Protein AF-A0A9E5RPA4-F1 (afdb_monomer)

Secondary structure (DSSP, 8-state):
---EEE--HHHHHHHHS--TTHHHHHHHHHH--TT-EEE--HHHHHHHHHHHHHHHHHH---HHHHHHHHHHHHHHHHHHHHHHHHTS--TTSSS------

Radius of gyration: 18.62 Å; Cα contacts (8 Å, |Δi|>4): 60; chains: 1; bounding box: 33×30×66 Å

Mean predicted aligned error: 11.49 Å

Sequence (101 aa):
MTEQYVVDTSVVMQRLIVEVNTSQVRRLFAEMTQGTVLVVPEFCLLECANVLWKQVRFQGMPQSTAEHLLIDFVIAAANYASQSIHASCPSNWASKSTTHL

pLDDT: mean 72.89, std 19.29, range [29.72, 96.81]

Solvent-accessible surface area (backbone atoms only — not comparable to full-atom values): 6229 Å² total; per-residue (Å²): 132,76,49,77,42,79,56,54,46,73,61,54,46,29,73,76,41,94,49,96,56,22,67,60,46,52,47,54,66,69,68,58,53,97,59,59,41,77,46,68,54,81,65,36,58,59,50,46,50,51,51,44,48,48,35,37,76,75,67,71,43,56,63,70,58,46,53,50,53,51,50,55,48,54,53,52,54,51,55,53,52,57,57,56,56,72,76,67,65,72,92,74,78,86,74,82,84,77,87,91,132

Foldseek 3Di:
DQAEDEDALVLVVLCLDVDDCVVVSVVVVVPDDDRYAYDYDPCSLVVLLVVLVCCVPPVVDDPVSSVVSSVVSVVVVVVSVVVVVVVPDDPPPPPPPDDDD

Nearest PDB structures (foldseek):
  3zvk-assembly1_D  TM=6.274E-01  e=4.048E+00  Rickettsia felis

Structure (mmCIF, N/CA/C/O backbone):
data_AF-A0A9E5RPA4-F1
#
_entry.id   AF-A0A9E5RPA4-F1
#
loop_
_atom_site.group_PDB
_atom_site.id
_atom_site.type_symbol
_atom_site.label_atom_id
_atom_site.label_alt_id
_atom_site.label_comp_id
_atom_site.label_asym_id
_atom_site.label_entity_id
_atom_site.label_seq_id
_atom_site.pdbx_PDB_ins_code
_atom_site.Cartn_x
_atom_site.Cartn_y
_atom_site.Cartn_z
_atom_site.occupancy
_atom_site.B_iso_or_equiv
_atom_site.auth_seq_id
_atom_site.auth_comp_id
_atom_site.auth_asym_id
_atom_site.auth_atom_id
_atom_site.pdbx_PDB_model_num
ATOM 1 N N . MET A 1 1 ? -19.626 5.803 17.098 1.00 53.66 1 MET A N 1
ATOM 2 C CA . MET A 1 1 ? -18.946 4.525 17.399 1.00 53.66 1 MET A CA 1
ATOM 3 C C . MET A 1 1 ? -17.701 4.478 16.536 1.00 53.66 1 MET A C 1
ATOM 5 O O . MET A 1 1 ? -17.785 4.911 15.397 1.00 53.66 1 MET A O 1
ATOM 9 N N . THR A 1 2 ? -16.563 4.051 17.077 1.00 67.56 2 THR A N 1
ATOM 10 C CA . THR A 1 2 ? -15.314 3.925 16.310 1.00 67.56 2 THR A CA 1
ATOM 11 C C . THR A 1 2 ? -15.343 2.593 15.570 1.00 67.56 2 THR A C 1
ATOM 13 O O . THR A 1 2 ? -15.399 1.548 16.216 1.00 67.56 2 THR A O 1
ATOM 16 N N . GLU A 1 3 ? -15.341 2.621 14.241 1.00 77.06 3 GLU A N 1
ATOM 17 C CA . GLU A 1 3 ? -15.301 1.408 13.423 1.00 77.06 3 GLU A CA 1
ATOM 18 C C . GLU A 1 3 ? -13.844 1.000 13.190 1.00 77.06 3 GLU A C 1
ATOM 20 O O . GLU A 1 3 ? -13.035 1.802 12.721 1.00 77.06 3 GLU A O 1
ATOM 25 N N . GLN A 1 4 ? -13.500 -0.235 13.559 1.00 83.50 4 GLN A N 1
ATOM 26 C CA . GLN A 1 4 ? -12.156 -0.787 13.406 1.00 83.50 4 GLN A CA 1
ATOM 27 C C . GLN A 1 4 ? -12.167 -1.896 12.361 1.00 83.50 4 GLN A C 1
ATOM 29 O O . GLN A 1 4 ? -12.899 -2.875 12.499 1.00 83.50 4 GLN A O 1
ATOM 34 N N . TYR A 1 5 ? -11.316 -1.755 11.350 1.00 83.06 5 TYR A N 1
ATOM 35 C CA . TYR A 1 5 ? -11.167 -2.729 10.277 1.00 83.06 5 TYR A CA 1
ATOM 36 C C . TYR A 1 5 ? -9.729 -3.230 10.239 1.00 83.06 5 TYR A C 1
ATOM 38 O O . TYR A 1 5 ? -8.789 -2.438 10.171 1.00 83.06 5 TYR A O 1
ATOM 46 N N . VAL A 1 6 ? -9.551 -4.550 10.263 1.00 82.56 6 VAL A N 1
ATOM 47 C CA . VAL A 1 6 ? -8.249 -5.162 9.980 1.00 82.56 6 VAL A CA 1
ATOM 48 C C . VAL A 1 6 ? -8.085 -5.226 8.469 1.00 82.56 6 VAL A C 1
ATOM 50 O O . VAL A 1 6 ? -8.965 -5.733 7.773 1.00 82.56 6 VAL A O 1
ATOM 53 N N . VAL A 1 7 ? -6.976 -4.696 7.962 1.00 81.38 7 VAL A N 1
ATOM 54 C CA . VAL A 1 7 ? -6.713 -4.635 6.522 1.00 81.38 7 VAL A CA 1
ATOM 55 C C . VAL A 1 7 ? -5.649 -5.657 6.156 1.00 81.38 7 VAL A C 1
ATOM 57 O O . VAL A 1 7 ? -4.562 -5.669 6.730 1.00 81.38 7 VAL A O 1
ATOM 60 N N . ASP A 1 8 ? -5.978 -6.503 5.184 1.00 83.88 8 ASP A N 1
ATOM 61 C CA . ASP A 1 8 ? -5.049 -7.470 4.608 1.00 83.88 8 ASP A CA 1
ATOM 62 C C . ASP A 1 8 ? -4.098 -6.819 3.588 1.00 83.88 8 ASP A C 1
ATOM 64 O O . ASP A 1 8 ? -4.427 -5.815 2.942 1.00 83.88 8 ASP A O 1
ATOM 68 N N . THR A 1 9 ? -2.933 -7.437 3.386 1.00 82.81 9 THR A N 1
ATOM 69 C CA . THR A 1 9 ? -1.921 -7.010 2.413 1.00 82.81 9 THR A CA 1
ATOM 70 C C . THR A 1 9 ? -2.494 -6.833 1.011 1.00 82.81 9 THR A C 1
ATOM 72 O O . THR A 1 9 ? -2.138 -5.879 0.323 1.00 82.81 9 THR A O 1
ATOM 75 N N . SER A 1 10 ? -3.414 -7.697 0.578 1.00 83.62 10 SER A N 1
ATOM 76 C CA . SER A 1 10 ? -4.008 -7.609 -0.762 1.00 83.62 10 SER A CA 1
ATOM 77 C C . SER A 1 10 ? -4.775 -6.302 -1.008 1.00 83.62 10 SER A C 1
ATOM 79 O O . SER A 1 10 ? -4.768 -5.780 -2.122 1.00 83.62 10 SER A O 1
ATOM 81 N N . VAL A 1 11 ? -5.402 -5.725 0.020 1.00 83.00 11 VAL A N 1
ATOM 82 C CA . VAL A 1 11 ? -6.107 -4.435 -0.076 1.00 83.00 11 VAL A CA 1
ATOM 83 C C . VAL A 1 11 ? -5.106 -3.281 -0.090 1.00 83.00 11 VAL A C 1
ATOM 85 O O . VAL A 1 11 ? -5.267 -2.323 -0.847 1.00 83.00 11 VAL A O 1
ATOM 88 N N . VAL A 1 12 ? -4.040 -3.387 0.704 1.00 79.94 12 VAL A N 1
ATOM 89 C CA . VAL A 1 12 ? -2.949 -2.404 0.735 1.00 79.94 12 VAL A CA 1
ATOM 90 C C . VAL A 1 12 ? -2.227 -2.334 -0.611 1.00 79.94 12 VAL A C 1
ATOM 92 O O . VAL A 1 12 ? -2.021 -1.245 -1.147 1.00 79.94 12 VAL A O 1
ATOM 95 N N . MET A 1 13 ? -1.881 -3.480 -1.195 1.00 79.88 13 MET A N 1
ATOM 96 C CA . MET A 1 13 ? -1.122 -3.541 -2.445 1.00 79.88 13 MET A CA 1
ATOM 97 C C . MET A 1 13 ? -1.880 -2.925 -3.616 1.00 79.88 13 MET A C 1
ATOM 99 O O . MET A 1 13 ? -1.284 -2.201 -4.404 1.00 79.88 13 MET A O 1
ATOM 103 N N . GLN A 1 14 ? -3.200 -3.094 -3.675 1.00 79.69 14 GLN A N 1
ATOM 104 C CA . GLN A 1 14 ? -4.033 -2.487 -4.718 1.00 79.69 14 GLN A CA 1
ATOM 105 C C . GLN A 1 14 ? -4.172 -0.961 -4.600 1.00 79.69 14 GLN A C 1
ATOM 107 O O . GLN A 1 14 ? -4.657 -0.307 -5.530 1.00 79.69 14 GLN A O 1
ATOM 112 N N . ARG A 1 15 ? -3.754 -0.377 -3.468 1.00 74.19 15 ARG A N 1
ATOM 113 C CA . ARG A 1 15 ? -3.580 1.074 -3.315 1.00 74.19 15 ARG A CA 1
ATOM 114 C C . ARG A 1 15 ? -2.217 1.544 -3.831 1.00 74.19 15 ARG A C 1
ATOM 116 O O . ARG A 1 15 ? -2.137 2.661 -4.336 1.00 74.19 15 ARG A O 1
ATOM 123 N N . LEU A 1 16 ? -1.179 0.718 -3.695 1.00 71.31 16 LEU A N 1
ATOM 124 C CA . LEU A 1 16 ? 0.207 1.034 -4.067 1.00 71.31 16 LEU A CA 1
ATOM 125 C C . LEU A 1 16 ? 0.502 0.748 -5.546 1.00 71.31 16 LEU A C 1
ATOM 127 O O . LEU A 1 16 ? 1.221 1.500 -6.196 1.00 71.31 16 LEU A O 1
ATOM 131 N N . ILE A 1 17 ? -0.078 -0.320 -6.086 1.00 75.56 17 ILE A N 1
ATOM 132 C CA . ILE A 1 17 ? 0.074 -0.768 -7.469 1.00 75.56 17 ILE A CA 1
ATOM 133 C C . ILE A 1 17 ? -1.304 -0.735 -8.129 1.00 75.56 17 ILE A C 1
ATOM 135 O O . ILE A 1 17 ? -2.314 -1.076 -7.514 1.00 75.56 17 ILE A O 1
ATOM 139 N N . VAL A 1 18 ? -1.352 -0.298 -9.389 1.00 73.25 18 VAL A N 1
ATOM 140 C CA . VAL A 1 18 ? -2.580 -0.369 -10.184 1.00 73.25 18 VAL A CA 1
ATOM 141 C C . VAL A 1 18 ? -2.837 -1.825 -10.556 1.00 73.25 18 VAL A C 1
ATOM 143 O O . VAL A 1 18 ? -2.116 -2.409 -11.359 1.00 73.25 18 VAL A O 1
ATOM 146 N N . GLU A 1 19 ? -3.889 -2.387 -9.984 1.00 70.19 19 GLU A N 1
ATOM 147 C CA . GLU A 1 19 ? -4.372 -3.740 -10.217 1.00 70.19 19 GLU A CA 1
ATOM 148 C C . GLU A 1 19 ? -5.892 -3.726 -10.457 1.00 70.19 19 GLU A C 1
ATOM 150 O O . GLU A 1 19 ? -6.547 -2.679 -10.470 1.00 70.19 19 GLU A O 1
ATOM 155 N N . VAL A 1 20 ? -6.469 -4.910 -10.666 1.00 77.44 20 VAL A N 1
ATOM 156 C CA . VAL A 1 20 ? -7.856 -5.091 -11.118 1.00 77.44 20 VAL A CA 1
ATOM 157 C C . VAL A 1 20 ? -8.883 -4.417 -10.202 1.00 77.44 20 VAL A C 1
ATOM 159 O O . VAL A 1 20 ? -9.850 -3.861 -10.724 1.00 77.44 20 VAL A O 1
ATOM 162 N N . ASN A 1 21 ? -8.681 -4.407 -8.874 1.00 78.12 21 ASN A N 1
ATOM 163 C CA . ASN A 1 21 ? -9.631 -3.786 -7.939 1.00 78.12 21 ASN A CA 1
ATOM 164 C C . ASN A 1 21 ? -9.163 -2.447 -7.346 1.00 78.12 21 ASN A C 1
ATOM 166 O O . ASN A 1 21 ? -9.706 -1.982 -6.339 1.00 78.12 21 ASN A O 1
ATOM 170 N N . THR A 1 22 ? -8.186 -1.775 -7.966 1.00 78.88 22 THR A N 1
ATOM 171 C CA . THR A 1 22 ? -7.701 -0.470 -7.487 1.00 78.88 22 THR A CA 1
ATOM 172 C C . THR A 1 22 ? -8.821 0.572 -7.397 1.00 78.88 22 THR A C 1
ATOM 174 O O . THR A 1 22 ? -8.788 1.421 -6.508 1.00 78.88 22 THR A O 1
ATOM 177 N N . SER A 1 23 ? -9.841 0.528 -8.263 1.00 78.25 23 SER A N 1
ATOM 178 C CA . SER A 1 23 ? -10.954 1.491 -8.211 1.00 78.25 23 SER A CA 1
ATOM 179 C C . SER A 1 23 ? -11.860 1.272 -6.993 1.00 78.25 23 SER A C 1
ATOM 181 O O . SER A 1 23 ? -12.235 2.237 -6.326 1.00 78.25 23 SER A O 1
ATOM 183 N N . GLN A 1 24 ? -12.141 0.018 -6.646 1.00 81.75 24 GLN A N 1
ATOM 184 C CA . GLN A 1 24 ? -12.926 -0.378 -5.479 1.00 81.75 24 GLN A CA 1
ATOM 185 C C . GLN A 1 24 ? -12.166 -0.064 -4.192 1.00 81.75 24 GLN A C 1
ATOM 187 O O . GLN A 1 24 ? -12.744 0.483 -3.259 1.00 81.75 24 GLN A O 1
ATOM 192 N N . VAL A 1 25 ? -10.860 -0.334 -4.165 1.00 81.00 25 VAL A N 1
ATOM 193 C CA . VAL A 1 25 ? -10.004 -0.013 -3.020 1.00 81.00 25 VAL A CA 1
ATOM 194 C C . VAL A 1 25 ? -9.908 1.499 -2.822 1.00 81.00 25 VAL A C 1
ATOM 196 O O . VAL A 1 25 ? -10.103 1.986 -1.713 1.00 81.00 25 VAL A O 1
ATOM 199 N N . ARG A 1 26 ? -9.704 2.284 -3.886 1.00 81.19 26 ARG A N 1
ATOM 200 C CA . ARG A 1 26 ? -9.723 3.756 -3.792 1.00 81.19 26 ARG A CA 1
ATOM 201 C C . ARG A 1 26 ? -11.054 4.282 -3.269 1.00 81.19 26 ARG A C 1
ATOM 203 O O . ARG A 1 26 ? -11.051 5.186 -2.440 1.00 81.19 26 ARG A O 1
ATOM 210 N N .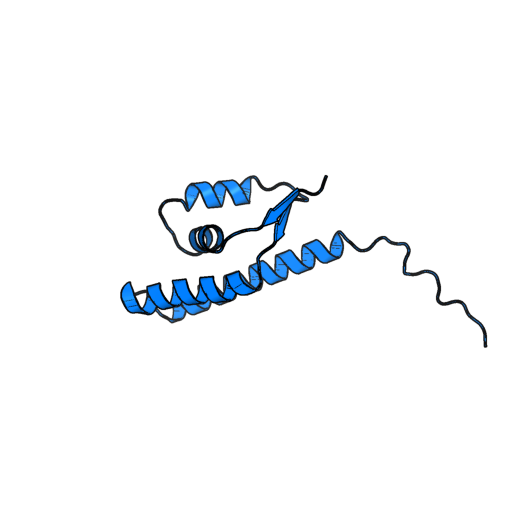 ARG A 1 27 ? -12.169 3.709 -3.725 1.00 82.81 27 ARG A N 1
ATOM 211 C CA . ARG A 1 27 ? -13.506 4.059 -3.243 1.00 82.81 27 ARG A CA 1
ATOM 212 C C . ARG A 1 27 ? -13.678 3.727 -1.760 1.00 82.81 27 ARG A C 1
ATOM 214 O O . ARG A 1 27 ? -14.115 4.596 -1.020 1.00 82.81 27 ARG A O 1
ATOM 221 N N . LEU A 1 28 ? -13.242 2.543 -1.323 1.00 80.62 28 LEU A N 1
ATOM 222 C CA . LEU A 1 28 ? -13.238 2.143 0.088 1.00 80.62 28 LEU A CA 1
ATOM 223 C C . LEU A 1 28 ? -12.499 3.174 0.951 1.00 80.62 28 LEU A C 1
ATOM 225 O O . LEU A 1 28 ? -13.051 3.655 1.931 1.00 80.62 28 LEU A O 1
ATOM 229 N N . PHE A 1 29 ? -11.285 3.567 0.556 1.00 78.12 29 PHE A N 1
ATOM 230 C CA . PHE A 1 29 ? -10.504 4.566 1.292 1.00 78.12 29 PHE A CA 1
ATOM 231 C C . PHE A 1 29 ? -11.101 5.983 1.236 1.00 78.12 29 PHE A C 1
ATOM 233 O O . PHE A 1 29 ? -10.889 6.756 2.166 1.00 78.12 29 PHE A O 1
ATOM 240 N N . ALA A 1 30 ? -11.825 6.339 0.170 1.00 80.00 30 ALA A N 1
ATOM 241 C CA . ALA A 1 30 ? -12.482 7.641 0.033 1.00 80.00 30 ALA A CA 1
ATOM 242 C C . ALA A 1 30 ? -13.784 7.747 0.845 1.00 80.00 30 ALA A C 1
ATOM 244 O O . ALA A 1 30 ? -14.148 8.838 1.276 1.00 80.00 30 ALA A O 1
ATOM 245 N N . GLU A 1 31 ? -14.480 6.628 1.049 1.00 81.50 31 GLU A N 1
ATOM 246 C CA . GLU A 1 31 ? -15.731 6.551 1.814 1.00 81.50 31 GLU A CA 1
ATOM 247 C C . GLU A 1 31 ? -15.494 6.369 3.326 1.00 81.50 31 GLU 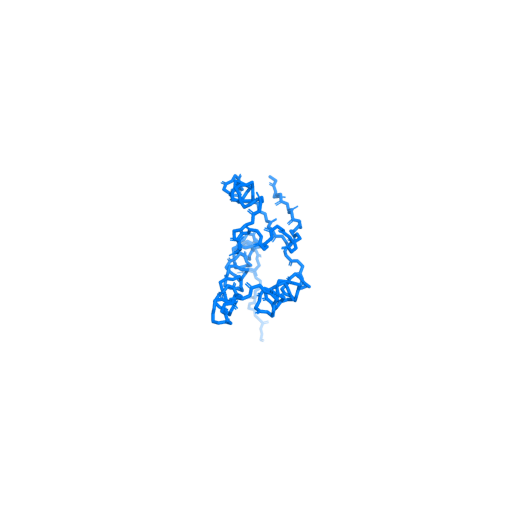A C 1
ATOM 249 O O . GLU A 1 31 ? -16.439 6.448 4.111 1.00 81.50 31 GLU A O 1
ATOM 254 N N . MET A 1 32 ? -14.242 6.173 3.756 1.00 80.81 32 MET A N 1
ATOM 255 C CA . MET A 1 32 ? -13.888 6.118 5.175 1.00 80.81 32 MET A CA 1
ATOM 256 C C . MET A 1 32 ? -14.234 7.430 5.882 1.00 80.81 32 MET A C 1
ATOM 258 O O . MET A 1 32 ? -13.736 8.505 5.544 1.00 80.81 32 MET A O 1
ATOM 262 N N . THR A 1 33 ? -15.067 7.330 6.915 1.00 76.81 33 THR A N 1
ATOM 263 C CA . THR A 1 33 ? -15.500 8.481 7.709 1.00 76.81 33 THR A CA 1
ATOM 264 C C . THR A 1 33 ? -14.487 8.830 8.799 1.00 76.81 33 THR A C 1
ATOM 266 O O . THR A 1 33 ? -13.672 7.999 9.220 1.00 76.81 33 THR A O 1
ATOM 269 N N . GLN A 1 34 ? -14.554 10.070 9.290 1.00 69.19 34 GLN A N 1
ATOM 270 C CA . GLN A 1 34 ? -13.786 10.518 10.452 1.00 69.19 34 GLN A CA 1
ATOM 271 C C . GLN A 1 34 ? -14.105 9.620 11.661 1.00 69.19 34 GLN A C 1
ATOM 273 O O . GLN A 1 34 ? -15.239 9.586 12.132 1.00 69.19 34 GLN A O 1
ATOM 278 N N . GLY A 1 35 ? -13.103 8.880 12.145 1.00 69.50 35 GLY A N 1
ATOM 279 C CA . GLY A 1 35 ? -13.258 7.888 13.218 1.00 69.50 35 GLY A CA 1
ATOM 280 C C . GLY A 1 35 ? -13.140 6.429 12.768 1.00 69.50 35 GLY A C 1
ATOM 281 O O . GLY A 1 35 ? -13.157 5.541 13.619 1.00 69.50 35 GLY A O 1
ATOM 282 N N . THR A 1 36 ? -12.972 6.169 11.468 1.00 80.00 36 THR A N 1
ATOM 283 C CA . THR A 1 36 ? -12.600 4.838 10.971 1.00 80.00 36 THR A CA 1
ATOM 284 C C . THR A 1 36 ? -11.126 4.564 11.262 1.00 80.00 36 THR A C 1
ATOM 286 O O . THR A 1 36 ? -10.258 5.355 10.890 1.00 80.00 36 THR A O 1
ATOM 289 N N . VAL A 1 37 ? -10.833 3.433 11.898 1.00 78.81 37 VAL A N 1
ATOM 290 C CA . VAL A 1 37 ? -9.471 3.009 12.239 1.00 78.81 37 VAL A CA 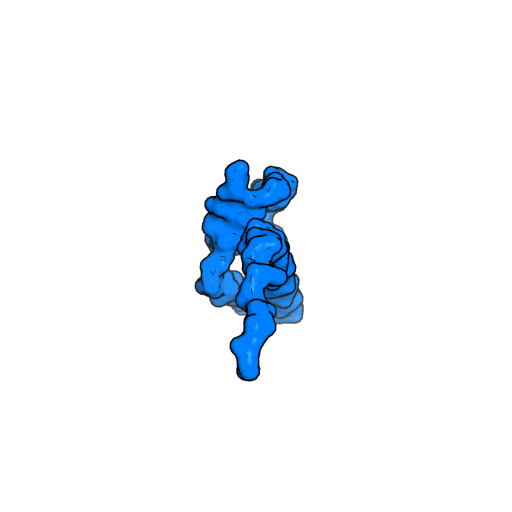1
ATOM 291 C C . VAL A 1 37 ? -9.115 1.772 11.426 1.00 78.81 37 VAL A C 1
ATOM 293 O O . VAL A 1 37 ? -9.817 0.762 11.469 1.00 78.81 37 VAL A O 1
ATOM 296 N N . LEU A 1 38 ? -8.000 1.844 10.700 1.00 80.38 38 LEU A N 1
ATOM 297 C CA . LEU A 1 38 ? -7.438 0.695 9.998 1.00 80.38 38 LEU A CA 1
ATOM 298 C C . LEU A 1 38 ? -6.313 0.100 10.824 1.00 80.38 38 LEU A C 1
ATOM 300 O O . LEU A 1 38 ? -5.318 0.766 11.107 1.00 80.38 38 LEU A O 1
ATOM 304 N N . VAL A 1 39 ? -6.474 -1.164 11.184 1.00 81.50 39 VAL A N 1
ATOM 305 C CA . VAL A 1 39 ? -5.450 -1.940 11.869 1.00 81.50 39 VAL A CA 1
ATOM 306 C C . VAL A 1 39 ? -4.698 -2.735 10.816 1.00 81.50 39 VAL A C 1
ATOM 308 O O . VAL A 1 39 ? -5.253 -3.620 10.165 1.00 81.50 39 VAL A O 1
ATOM 311 N N . VAL A 1 40 ? -3.426 -2.396 10.642 1.00 78.69 40 VAL A N 1
ATOM 312 C CA . VAL A 1 40 ? -2.511 -3.106 9.751 1.00 78.69 40 VAL A CA 1
ATOM 313 C C . VAL A 1 40 ? -1.658 -4.038 10.615 1.00 78.69 40 VAL A C 1
ATOM 315 O O . VAL A 1 40 ? -0.928 -3.544 11.476 1.00 78.69 40 VAL A O 1
ATOM 318 N N . PRO A 1 41 ? -1.745 -5.368 10.439 1.00 78.44 41 PRO A N 1
ATOM 319 C CA . PRO A 1 41 ? -0.903 -6.303 11.180 1.00 78.44 41 PRO A CA 1
ATOM 320 C C . PRO A 1 41 ? 0.585 -6.072 10.895 1.00 78.44 41 PRO A C 1
ATOM 322 O O . PRO A 1 41 ? 0.951 -5.722 9.776 1.00 78.44 41 PRO A O 1
ATOM 325 N N . GLU A 1 42 ? 1.456 -6.350 11.867 1.00 74.62 42 GLU A N 1
ATOM 326 C CA . GLU A 1 42 ? 2.917 -6.219 11.712 1.00 74.62 42 GLU A CA 1
ATOM 327 C C . GLU A 1 42 ? 3.449 -6.994 10.491 1.00 74.62 42 GLU A C 1
ATOM 329 O O . GLU A 1 42 ? 4.254 -6.485 9.710 1.00 74.62 42 GLU A O 1
ATOM 334 N N . PHE A 1 43 ? 2.906 -8.192 10.252 1.00 82.06 43 PHE A N 1
ATOM 335 C CA . PHE A 1 43 ? 3.250 -9.025 9.098 1.00 82.06 43 PHE A CA 1
ATOM 336 C C . PHE A 1 43 ? 2.855 -8.419 7.746 1.00 82.06 43 PHE A C 1
ATOM 338 O O . PHE A 1 43 ? 3.441 -8.782 6.728 1.00 82.06 43 PHE A O 1
ATOM 345 N N . CYS A 1 44 ? 1.920 -7.465 7.710 1.00 83.19 44 CYS A N 1
ATOM 346 C CA . CYS A 1 44 ? 1.477 -6.857 6.459 1.00 83.19 44 CYS A CA 1
ATOM 347 C C . CYS A 1 44 ? 2.624 -6.139 5.741 1.00 83.19 44 CYS A C 1
ATOM 349 O O . CYS A 1 44 ? 2.676 -6.168 4.515 1.00 83.19 44 CYS A O 1
ATOM 351 N N . LEU A 1 45 ? 3.557 -5.519 6.474 1.00 82.12 45 LEU A N 1
ATOM 352 C CA . LEU A 1 45 ? 4.710 -4.853 5.866 1.00 82.12 45 LEU A CA 1
ATO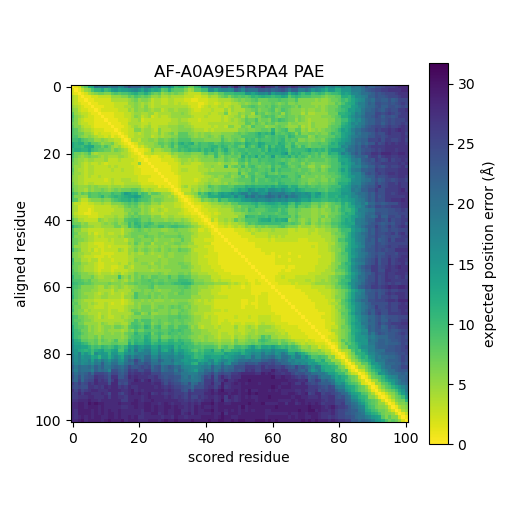M 353 C C . LEU A 1 45 ? 5.645 -5.860 5.182 1.00 82.12 45 LEU A C 1
ATOM 355 O O . LEU A 1 45 ? 6.098 -5.617 4.064 1.00 82.12 45 LEU A O 1
ATOM 359 N N . LEU A 1 46 ? 5.900 -6.996 5.836 1.00 86.56 46 LEU A N 1
ATOM 360 C CA . LEU A 1 46 ? 6.726 -8.071 5.283 1.00 86.56 46 LEU A CA 1
ATOM 361 C C . LEU A 1 46 ? 6.086 -8.678 4.032 1.00 86.56 46 LEU A C 1
ATOM 363 O O . LEU A 1 46 ? 6.775 -8.914 3.041 1.00 86.56 46 LEU A O 1
ATOM 367 N N . GLU A 1 47 ? 4.769 -8.867 4.037 1.00 86.69 47 GLU A N 1
ATOM 368 C CA . GLU A 1 47 ? 4.050 -9.376 2.869 1.00 86.69 47 GLU A CA 1
ATOM 369 C C . GLU A 1 47 ? 3.990 -8.347 1.727 1.00 86.69 47 GLU A C 1
ATOM 371 O O . GLU A 1 47 ? 4.205 -8.711 0.570 1.00 86.69 47 GLU A O 1
ATOM 376 N N . CYS A 1 48 ? 3.815 -7.051 2.018 1.00 86.31 48 CYS A N 1
ATOM 377 C CA . CYS A 1 48 ? 3.946 -5.989 1.011 1.00 86.31 48 CYS A CA 1
ATOM 378 C C . CYS A 1 48 ? 5.343 -5.998 0.372 1.00 86.31 48 CYS A C 1
ATOM 380 O O . CYS A 1 48 ? 5.472 -5.942 -0.853 1.00 86.31 48 CYS A O 1
ATOM 382 N N . ALA A 1 49 ? 6.395 -6.125 1.187 1.00 88.88 49 ALA A N 1
ATOM 383 C CA . ALA A 1 49 ? 7.769 -6.222 0.701 1.00 88.88 49 ALA A CA 1
ATOM 384 C C . ALA A 1 49 ? 7.973 -7.468 -0.177 1.00 88.88 49 ALA A C 1
ATOM 386 O O . ALA A 1 49 ? 8.603 -7.385 -1.230 1.00 88.88 49 ALA A O 1
ATOM 387 N N . ASN A 1 50 ? 7.394 -8.609 0.205 1.00 92.19 50 ASN A N 1
ATOM 388 C CA . ASN A 1 50 ? 7.433 -9.850 -0.567 1.00 92.19 50 ASN A CA 1
ATOM 389 C C . ASN A 1 50 ? 6.731 -9.707 -1.931 1.00 92.19 50 ASN A C 1
ATOM 391 O O . ASN A 1 50 ? 7.246 -10.176 -2.949 1.00 92.19 50 ASN A O 1
ATOM 395 N N . VAL A 1 51 ? 5.578 -9.032 -1.982 1.00 90.19 51 VAL A N 1
ATOM 396 C CA . VAL A 1 51 ? 4.870 -8.751 -3.242 1.00 90.19 51 VAL A CA 1
ATOM 397 C C . VAL A 1 51 ? 5.690 -7.815 -4.132 1.00 90.19 51 VAL A C 1
ATOM 399 O O . VAL A 1 51 ? 5.898 -8.130 -5.304 1.00 90.19 51 VAL A O 1
ATOM 402 N N . LEU A 1 52 ? 6.220 -6.713 -3.594 1.00 90.50 52 LEU A N 1
ATOM 403 C CA . LEU A 1 52 ? 7.072 -5.781 -4.345 1.00 90.50 52 LEU A CA 1
ATOM 404 C C . LEU A 1 52 ? 8.353 -6.451 -4.853 1.00 90.50 52 LEU A C 1
ATOM 406 O O . LEU A 1 52 ? 8.744 -6.264 -6.004 1.00 90.50 52 LEU A O 1
ATOM 410 N N . TRP A 1 53 ? 8.974 -7.303 -4.040 1.00 94.00 53 TRP A N 1
ATOM 411 C CA . TRP A 1 53 ? 10.118 -8.101 -4.466 1.00 94.00 53 TRP A CA 1
ATOM 412 C C . TRP A 1 53 ? 9.759 -9.007 -5.652 1.00 94.00 53 TRP A C 1
ATOM 414 O O . TRP A 1 53 ? 10.489 -9.028 -6.644 1.00 94.00 53 TRP A O 1
ATOM 424 N N . LYS A 1 54 ? 8.607 -9.693 -5.621 1.00 92.19 54 LYS A N 1
ATOM 425 C CA . LYS A 1 54 ? 8.130 -10.500 -6.762 1.00 92.19 54 LYS A CA 1
ATOM 426 C C . LYS A 1 54 ? 7.890 -9.645 -8.012 1.00 92.19 54 LYS A C 1
ATOM 428 O O . LYS A 1 54 ? 8.232 -10.084 -9.109 1.00 92.19 54 LYS A O 1
ATOM 433 N N . GLN A 1 55 ? 7.363 -8.431 -7.861 1.00 91.94 55 GLN A N 1
ATOM 434 C CA . GLN A 1 55 ? 7.170 -7.482 -8.965 1.00 91.94 55 GLN A CA 1
ATOM 435 C C . GLN A 1 55 ? 8.499 -7.085 -9.625 1.00 91.94 55 GLN A C 1
ATOM 437 O O . GLN A 1 55 ? 8.632 -7.143 -10.849 1.00 91.94 55 GLN A O 1
ATOM 442 N N . VAL A 1 56 ? 9.521 -6.773 -8.823 1.00 94.62 56 VAL A N 1
ATOM 443 C CA . VAL A 1 56 ? 10.872 -6.467 -9.324 1.00 94.62 56 VAL A CA 1
ATOM 444 C C . VAL A 1 56 ? 11.493 -7.682 -10.013 1.00 94.62 56 VAL A C 1
ATOM 446 O O . VAL A 1 56 ? 12.042 -7.575 -11.107 1.00 94.62 56 VAL A O 1
ATOM 449 N N . ARG A 1 57 ? 11.401 -8.862 -9.391 1.00 96.81 57 ARG A N 1
ATOM 450 C CA . ARG A 1 57 ? 12.080 -10.074 -9.873 1.00 96.81 57 ARG A CA 1
ATOM 451 C C . ARG A 1 57 ? 11.452 -10.685 -11.116 1.00 96.81 57 ARG A C 1
ATOM 453 O O . ARG A 1 57 ? 12.189 -11.230 -11.934 1.00 96.81 57 ARG A O 1
ATOM 460 N N . PHE A 1 58 ? 10.129 -10.642 -11.232 1.00 95.25 58 PHE A N 1
ATOM 461 C CA . PHE A 1 58 ? 9.405 -11.417 -12.241 1.00 95.25 58 PHE A CA 1
ATOM 462 C C . PHE A 1 58 ? 8.598 -10.566 -13.222 1.00 95.25 58 PHE A C 1
ATOM 464 O O . PHE A 1 58 ? 8.224 -11.082 -14.270 1.00 95.25 58 PHE A O 1
ATOM 471 N N . GLN A 1 59 ? 8.330 -9.293 -12.914 1.00 91.25 59 GLN A N 1
ATOM 472 C CA . GLN A 1 59 ? 7.442 -8.441 -1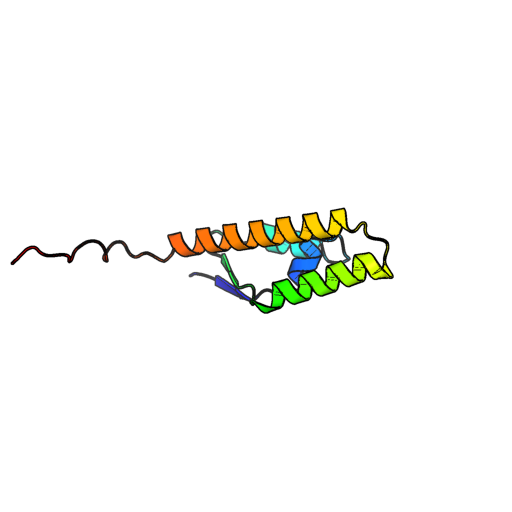3.723 1.00 91.25 59 GLN A CA 1
ATOM 473 C C . GLN A 1 59 ? 8.131 -7.177 -14.262 1.00 91.25 59 GLN A C 1
ATOM 475 O O . GLN A 1 59 ? 7.498 -6.363 -14.927 1.00 91.25 59 GLN A O 1
ATOM 480 N N . GLY A 1 60 ? 9.440 -7.021 -14.026 1.00 91.31 60 GLY A N 1
ATOM 481 C CA . GLY A 1 60 ? 10.237 -5.936 -14.605 1.00 91.31 60 GLY A CA 1
ATOM 482 C C . GLY A 1 60 ? 10.032 -4.573 -13.942 1.00 91.31 60 GLY A C 1
ATOM 483 O O . GLY A 1 60 ? 10.432 -3.559 -14.512 1.00 91.31 60 GLY A O 1
ATOM 484 N N . MET A 1 61 ? 9.435 -4.527 -12.746 1.00 93.50 61 MET A N 1
ATOM 485 C CA . MET A 1 61 ? 9.357 -3.293 -11.964 1.00 93.50 61 MET A CA 1
ATOM 486 C C . MET A 1 61 ? 10.776 -2.802 -11.617 1.00 93.50 61 MET A C 1
ATOM 488 O O . MET A 1 61 ? 11.576 -3.584 -11.095 1.00 93.50 61 MET A O 1
ATOM 492 N N . PRO A 1 62 ? 11.112 -1.519 -11.849 1.00 95.94 62 PRO A N 1
ATOM 493 C CA . PRO A 1 62 ? 12.378 -0.962 -11.389 1.00 95.94 62 PRO A CA 1
ATOM 494 C C . PRO A 1 62 ? 12.490 -1.035 -9.863 1.00 95.94 62 PRO A C 1
ATOM 496 O O . PRO A 1 62 ? 11.552 -0.685 -9.148 1.00 95.94 62 PRO A O 1
ATOM 499 N N . GLN A 1 63 ? 13.658 -1.436 -9.356 1.00 94.62 63 GLN A N 1
ATOM 500 C CA . GLN A 1 63 ? 13.905 -1.518 -7.912 1.00 94.62 63 GLN A CA 1
ATOM 501 C C . GLN A 1 63 ? 13.641 -0.180 -7.204 1.00 94.62 63 GLN A C 1
ATOM 503 O O . GLN A 1 63 ? 12.989 -0.162 -6.166 1.00 94.62 63 GLN A O 1
ATOM 508 N N . SER A 1 64 ? 14.070 0.937 -7.797 1.00 95.00 64 SER A N 1
ATOM 509 C CA . SER A 1 64 ? 13.843 2.278 -7.246 1.00 95.00 64 SER A CA 1
ATOM 510 C C . SER A 1 64 ? 12.355 2.608 -7.085 1.00 95.00 64 SER A C 1
ATOM 512 O O . SER A 1 64 ? 11.958 3.242 -6.112 1.00 95.00 64 SER A O 1
ATOM 514 N N . THR A 1 65 ? 11.505 2.133 -8.000 1.00 92.31 65 THR A N 1
ATOM 515 C CA . THR A 1 65 ? 10.049 2.267 -7.878 1.00 92.31 65 THR A CA 1
ATOM 516 C C . THR A 1 65 ? 9.518 1.460 -6.696 1.00 92.31 65 THR A C 1
ATOM 518 O O . THR A 1 65 ? 8.726 1.982 -5.917 1.00 92.31 65 THR A O 1
ATOM 521 N N . ALA A 1 66 ? 9.968 0.214 -6.524 1.00 90.88 66 ALA A N 1
ATOM 522 C CA . ALA A 1 66 ? 9.561 -0.618 -5.392 1.00 90.88 66 ALA A CA 1
ATOM 523 C C . ALA A 1 66 ? 9.991 -0.020 -4.040 1.00 90.88 66 ALA A C 1
ATOM 525 O O . ALA A 1 66 ? 9.213 -0.032 -3.088 1.00 90.88 66 ALA A O 1
ATOM 526 N N . GLU A 1 67 ? 11.197 0.545 -3.964 1.00 92.12 67 GLU A N 1
ATOM 527 C CA . GLU A 1 67 ? 11.704 1.228 -2.768 1.00 92.12 67 GLU A CA 1
ATOM 528 C C . GLU A 1 67 ? 10.858 2.455 -2.412 1.00 92.12 67 GLU A C 1
ATOM 530 O O . GLU A 1 67 ? 10.465 2.611 -1.256 1.00 92.12 67 GLU A O 1
ATOM 535 N N . HIS A 1 68 ? 10.507 3.28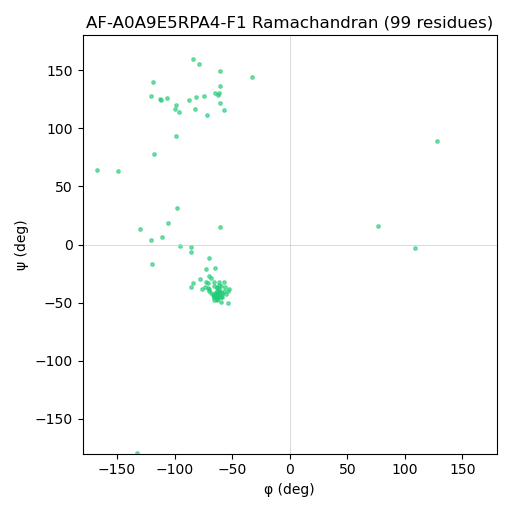6 -3.400 1.00 90.94 68 HIS A N 1
ATOM 536 C CA . HIS A 1 68 ? 9.625 4.436 -3.186 1.00 90.94 68 HIS A CA 1
ATOM 537 C C . HIS A 1 68 ? 8.244 4.007 -2.671 1.00 90.94 68 HIS A C 1
ATOM 539 O O . HIS A 1 68 ? 7.754 4.574 -1.697 1.00 90.94 68 HIS A O 1
ATOM 545 N N . LEU A 1 69 ? 7.648 2.962 -3.256 1.00 88.50 69 LEU A N 1
ATOM 546 C CA . LEU A 1 69 ? 6.348 2.441 -2.815 1.00 88.50 69 LEU A CA 1
ATOM 547 C C . LEU A 1 69 ? 6.387 1.904 -1.377 1.00 88.50 69 LEU A C 1
ATOM 549 O O . LEU A 1 69 ? 5.427 2.080 -0.624 1.00 88.50 69 LEU A O 1
ATOM 553 N N . LEU A 1 70 ? 7.492 1.267 -0.980 1.00 86.75 70 LEU A N 1
ATOM 554 C CA . LEU A 1 70 ? 7.678 0.787 0.388 1.00 86.75 70 LEU A CA 1
ATOM 555 C C . LEU A 1 70 ? 7.781 1.958 1.380 1.00 86.75 70 LEU A C 1
ATOM 557 O O . LEU A 1 70 ? 7.164 1.920 2.445 1.00 86.75 70 LEU A O 1
ATOM 561 N N . ILE A 1 71 ? 8.528 3.008 1.024 1.00 86.88 71 ILE A N 1
ATOM 562 C CA . ILE A 1 71 ? 8.678 4.221 1.840 1.00 86.88 71 ILE A CA 1
ATOM 563 C C . ILE 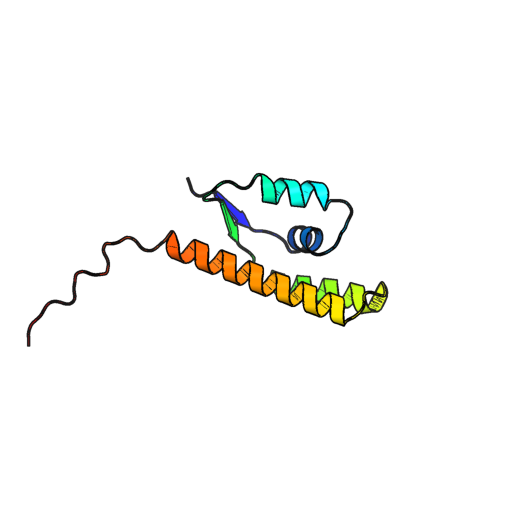A 1 71 ? 7.330 4.931 2.002 1.00 86.88 71 ILE A C 1
ATOM 565 O O . ILE A 1 71 ? 6.939 5.242 3.129 1.00 86.88 71 ILE A O 1
ATOM 569 N N . ASP A 1 72 ? 6.594 5.128 0.907 1.00 83.69 72 ASP A N 1
ATOM 570 C CA . ASP A 1 72 ? 5.269 5.753 0.926 1.00 83.69 72 ASP A CA 1
ATOM 571 C C . ASP A 1 72 ? 4.307 4.994 1.848 1.00 83.69 72 ASP A C 1
ATOM 573 O O . ASP A 1 72 ? 3.552 5.603 2.613 1.00 83.69 72 ASP A O 1
ATOM 577 N N . PHE A 1 73 ? 4.366 3.659 1.833 1.00 79.62 73 PHE A N 1
ATOM 578 C CA . PHE A 1 73 ? 3.554 2.824 2.710 1.00 79.62 73 PHE A CA 1
ATOM 579 C C . PHE A 1 73 ? 3.922 2.983 4.191 1.00 79.62 73 PHE A C 1
ATOM 581 O O . PHE A 1 73 ? 3.028 3.155 5.023 1.00 79.62 73 PHE A O 1
ATOM 588 N N . VAL A 1 74 ? 5.214 2.977 4.533 1.00 81.19 74 VAL A N 1
ATOM 589 C CA . VAL A 1 74 ? 5.681 3.165 5.919 1.00 81.19 74 VAL A CA 1
ATOM 590 C C . VAL A 1 74 ? 5.298 4.550 6.443 1.00 81.19 74 VAL A C 1
ATOM 592 O O . VAL A 1 74 ? 4.804 4.665 7.566 1.00 81.19 74 VAL A O 1
ATOM 595 N N . ILE A 1 75 ? 5.459 5.595 5.627 1.00 79.06 75 ILE A N 1
ATOM 596 C CA . ILE A 1 75 ? 5.065 6.964 5.984 1.00 79.06 75 ILE A CA 1
ATOM 597 C C . ILE A 1 75 ? 3.552 7.045 6.197 1.00 79.06 75 ILE A C 1
ATOM 599 O O . ILE A 1 75 ? 3.098 7.615 7.191 1.00 79.06 75 ILE A O 1
ATOM 603 N N . ALA A 1 76 ? 2.756 6.456 5.302 1.00 71.94 76 ALA A N 1
ATOM 604 C CA . ALA A 1 76 ? 1.308 6.415 5.459 1.00 71.94 76 ALA A CA 1
ATOM 605 C C . ALA A 1 76 ? 0.912 5.698 6.758 1.00 71.94 76 ALA A C 1
ATOM 607 O O . ALA A 1 76 ? 0.156 6.258 7.551 1.00 71.94 76 ALA A O 1
ATOM 608 N N . ALA A 1 77 ? 1.462 4.509 7.019 1.00 69.50 77 ALA A N 1
ATOM 609 C CA . ALA A 1 77 ? 1.187 3.740 8.230 1.00 69.50 77 ALA A CA 1
ATOM 610 C C . ALA A 1 77 ? 1.557 4.513 9.511 1.00 69.50 77 ALA A C 1
ATOM 612 O O . ALA A 1 77 ? 0.762 4.555 10.452 1.00 69.50 77 ALA A O 1
ATOM 613 N N . ALA A 1 78 ? 2.709 5.191 9.528 1.00 68.50 78 ALA A N 1
ATOM 614 C CA . ALA A 1 78 ? 3.134 6.027 10.650 1.00 68.50 78 ALA A CA 1
ATOM 615 C C . ALA A 1 78 ? 2.193 7.225 10.878 1.00 68.50 78 ALA A C 1
ATOM 617 O O . ALA A 1 78 ? 1.805 7.502 12.013 1.00 68.50 78 ALA A O 1
ATOM 618 N N . ASN A 1 79 ? 1.759 7.894 9.806 1.00 62.78 79 ASN A N 1
ATOM 619 C CA . ASN A 1 79 ? 0.839 9.031 9.890 1.00 62.78 79 ASN A CA 1
ATOM 620 C C . ASN A 1 79 ? -0.552 8.628 10.410 1.00 62.78 79 ASN A C 1
ATOM 622 O O . ASN A 1 79 ? -1.165 9.382 11.169 1.00 62.78 79 ASN A O 1
ATOM 626 N N . TYR A 1 80 ? -1.045 7.436 10.054 1.00 55.84 80 TYR A N 1
ATOM 627 C CA . TYR A 1 80 ? -2.293 6.901 10.613 1.00 55.84 80 TYR A CA 1
ATOM 628 C C . TYR A 1 80 ? -2.136 6.497 12.086 1.00 55.84 80 TYR A C 1
ATOM 630 O O . TYR A 1 80 ? -3.030 6.781 12.886 1.00 55.84 80 TYR A O 1
ATOM 638 N N . ALA A 1 81 ? -0.986 5.936 12.478 1.00 51.00 81 ALA A N 1
ATOM 639 C CA . ALA A 1 81 ? -0.689 5.632 13.878 1.00 51.00 81 ALA A CA 1
ATOM 640 C C . ALA A 1 81 ? -0.684 6.901 14.754 1.00 51.00 81 ALA A C 1
ATOM 642 O O . ALA A 1 81 ? -1.262 6.907 15.844 1.00 51.00 81 ALA A O 1
ATOM 643 N N . SER A 1 82 ? -0.125 8.015 14.267 1.00 41.97 82 SER A N 1
ATOM 644 C CA . SER A 1 82 ? -0.141 9.298 14.989 1.00 41.97 82 SER A CA 1
ATOM 645 C C . SER A 1 82 ? -1.546 9.891 15.162 1.00 41.97 82 SER A C 1
ATOM 647 O O . SER A 1 82 ? -1.826 10.499 16.197 1.00 41.97 82 SER A O 1
ATOM 649 N N . GLN A 1 83 ? -2.463 9.679 14.211 1.00 44.53 83 GLN A N 1
ATOM 650 C CA . GLN A 1 83 ? -3.855 10.138 14.336 1.00 44.53 83 GLN A CA 1
ATOM 651 C C . GLN A 1 83 ? -4.660 9.314 15.356 1.00 44.53 83 GLN A C 1
ATOM 653 O O . GLN A 1 83 ? -5.497 9.873 16.065 1.00 44.53 83 GLN A O 1
ATOM 658 N N . SER A 1 84 ? -4.370 8.018 15.514 1.00 37.75 84 SER A N 1
ATOM 659 C CA . SER A 1 84 ? -4.993 7.185 16.556 1.00 37.75 84 SER A CA 1
ATOM 660 C C . SER A 1 84 ? -4.541 7.518 17.987 1.00 37.75 84 SER A C 1
ATOM 662 O O . SER A 1 84 ? -5.323 7.342 18.925 1.00 37.75 84 SER A O 1
ATOM 664 N N . ILE A 1 85 ? -3.330 8.062 18.173 1.00 36.94 85 ILE A N 1
ATOM 665 C CA . ILE A 1 85 ? -2.825 8.480 19.497 1.00 36.94 85 ILE A CA 1
ATOM 666 C C . ILE A 1 85 ? -3.564 9.735 20.000 1.00 36.94 85 ILE A C 1
ATOM 668 O O . ILE A 1 85 ? -3.846 9.857 21.192 1.00 36.94 85 ILE A O 1
ATOM 672 N N . HIS A 1 86 ? -3.976 10.641 19.105 1.00 33.09 86 HIS A N 1
ATOM 673 C CA . HIS A 1 86 ? -4.759 11.824 19.492 1.00 33.09 86 HIS A CA 1
ATOM 674 C C . HIS A 1 86 ? -6.213 11.510 19.885 1.00 33.09 86 HIS A C 1
ATOM 676 O O . HIS A 1 86 ? -6.822 12.288 20.616 1.00 33.09 86 HIS A O 1
ATOM 682 N N . ALA A 1 87 ? -6.765 10.371 19.454 1.00 37.31 87 ALA A N 1
ATOM 683 C CA . ALA A 1 87 ? -8.131 9.957 19.782 1.00 37.31 87 ALA A CA 1
ATOM 684 C C . ALA A 1 87 ? -8.253 9.194 21.118 1.00 37.31 87 ALA A C 1
ATOM 686 O O . ALA A 1 87 ? -9.359 8.824 21.508 1.00 37.31 87 ALA A O 1
ATOM 687 N N . SER A 1 88 ? -7.143 8.938 21.821 1.00 36.22 88 SER A N 1
ATOM 688 C CA . SER A 1 88 ? -7.117 8.040 22.986 1.00 36.22 88 SER A CA 1
ATOM 689 C C . SER A 1 88 ? -6.443 8.607 24.241 1.00 36.22 88 SER A C 1
ATOM 691 O O . SER A 1 88 ? -6.252 7.871 25.206 1.00 36.22 88 SER A O 1
ATOM 693 N N . CYS A 1 89 ? -6.169 9.916 24.306 1.00 29.72 89 CYS A N 1
ATOM 694 C CA . CYS A 1 89 ? -5.739 10.557 25.553 1.00 29.72 89 CYS A CA 1
ATOM 695 C C . CYS A 1 89 ? -6.931 11.255 26.242 1.00 29.72 89 CYS A C 1
ATOM 697 O O . CYS A 1 89 ? -7.236 12.404 25.911 1.00 29.72 89 CYS A O 1
ATOM 699 N N . PRO A 1 90 ? -7.652 10.603 27.179 1.00 34.56 90 PRO A N 1
ATOM 700 C CA . PRO A 1 90 ? -8.601 11.308 28.027 1.00 34.56 90 PRO A CA 1
ATOM 701 C C . PRO A 1 90 ? -7.835 12.342 28.859 1.00 34.56 90 PRO A C 1
ATOM 703 O O . PRO A 1 90 ? -6.860 12.023 29.538 1.00 34.56 90 PRO A O 1
ATOM 706 N N . SER A 1 91 ? -8.305 13.586 28.823 1.00 43.00 91 SER A N 1
ATOM 707 C CA . SER A 1 91 ? -7.737 14.798 29.434 1.00 43.00 91 SER A CA 1
ATOM 708 C C . SER A 1 91 ? -7.583 14.780 30.966 1.00 43.00 91 SER A C 1
ATOM 710 O O . SER A 1 91 ? -7.370 15.824 31.573 1.00 43.00 91 SER A O 1
ATOM 712 N N . ASN A 1 92 ? -7.674 13.618 31.614 1.00 38.62 92 ASN A N 1
ATOM 713 C CA . ASN A 1 92 ? -7.730 13.489 33.069 1.00 38.62 92 ASN A CA 1
ATOM 714 C C . ASN A 1 92 ? -6.476 12.857 33.693 1.00 38.62 92 ASN A C 1
ATOM 716 O O . ASN A 1 92 ? -6.462 12.637 34.902 1.00 38.62 92 ASN A O 1
ATOM 720 N N . TRP A 1 93 ? -5.410 12.596 32.924 1.00 32.16 93 TRP A N 1
ATOM 721 C CA . TRP A 1 93 ? -4.156 12.068 33.490 1.00 32.16 93 TRP A CA 1
ATOM 722 C C . TRP A 1 93 ? -3.082 13.116 33.820 1.00 32.16 93 TRP A C 1
ATOM 724 O O . TRP A 1 93 ? -2.060 12.773 34.404 1.00 32.16 93 TRP A O 1
ATOM 734 N N . ALA A 1 94 ? -3.325 14.402 33.551 1.00 38.50 94 ALA A N 1
ATOM 735 C CA . ALA A 1 94 ? -2.388 15.492 33.854 1.00 38.50 94 ALA A CA 1
ATOM 736 C C . ALA A 1 94 ? -2.701 16.232 35.173 1.00 38.50 94 ALA A C 1
ATOM 738 O O . ALA A 1 94 ? -2.479 17.436 35.292 1.00 38.50 94 ALA A O 1
ATOM 739 N N . SER A 1 95 ? -3.264 15.555 36.177 1.00 42.00 95 SER A N 1
ATOM 740 C CA . SER A 1 95 ? -3.590 16.191 37.464 1.00 42.00 95 SER A CA 1
ATOM 741 C C . SER A 1 95 ? -3.505 15.207 38.623 1.00 42.00 95 SER A C 1
ATOM 743 O O . SER A 1 95 ? -4.518 14.903 39.240 1.00 42.00 95 SER A O 1
ATOM 745 N N . LYS A 1 96 ? -2.310 14.671 38.899 1.00 41.50 96 LYS A N 1
ATOM 746 C CA . LYS A 1 96 ? -1.947 14.077 40.202 1.00 41.50 96 LYS A CA 1
ATOM 747 C C . LYS A 1 96 ? -0.434 13.833 40.283 1.00 41.50 96 LYS A C 1
ATOM 749 O O . LYS A 1 96 ? 0.025 12.709 40.413 1.00 41.50 96 LYS A O 1
ATOM 754 N N . SER A 1 97 ? 0.331 14.919 40.245 1.00 37.97 97 SER A N 1
ATOM 755 C CA . SER A 1 97 ? 1.655 14.954 40.876 1.00 37.97 97 SER A CA 1
ATOM 756 C C . SER A 1 97 ? 1.596 16.031 41.947 1.00 37.97 97 SER A C 1
ATOM 758 O O . SER A 1 97 ? 1.968 17.182 41.738 1.00 37.97 97 SER A O 1
ATOM 760 N N . THR A 1 98 ? 0.972 15.649 43.057 1.00 37.78 98 THR A N 1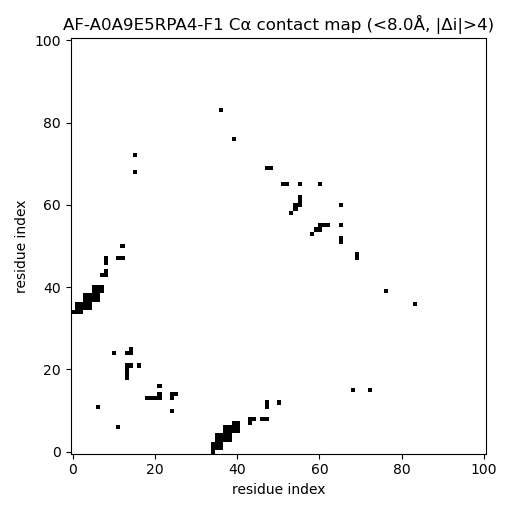
ATOM 761 C CA . THR A 1 98 ? 0.860 16.431 44.281 1.00 37.78 98 THR A CA 1
ATOM 762 C C . THR A 1 98 ? 2.245 16.618 44.888 1.00 37.78 98 THR A C 1
ATOM 764 O O . THR A 1 98 ? 3.001 15.667 45.064 1.00 37.78 98 THR A O 1
ATOM 767 N N . THR A 1 99 ? 2.534 17.873 45.202 1.00 39.25 99 THR A N 1
ATOM 768 C CA . THR A 1 99 ? 3.434 18.362 46.245 1.00 39.25 99 THR A CA 1
ATOM 769 C C . THR A 1 99 ? 3.479 17.458 47.486 1.00 39.25 99 THR A C 1
ATOM 771 O O . THR A 1 99 ? 2.435 16.984 47.917 1.00 39.25 99 THR A O 1
ATOM 774 N N . HIS A 1 100 ? 4.669 17.347 48.090 1.00 36.25 100 HIS A N 1
ATOM 775 C CA . HIS A 1 100 ? 4.984 17.135 49.520 1.00 36.25 100 HIS A CA 1
ATOM 776 C C . HIS A 1 100 ? 5.929 15.961 49.803 1.00 36.25 100 HIS A C 1
ATOM 778 O O . HIS A 1 100 ? 5.482 14.849 50.073 1.00 36.25 100 HIS A O 1
ATOM 784 N N . LEU A 1 101 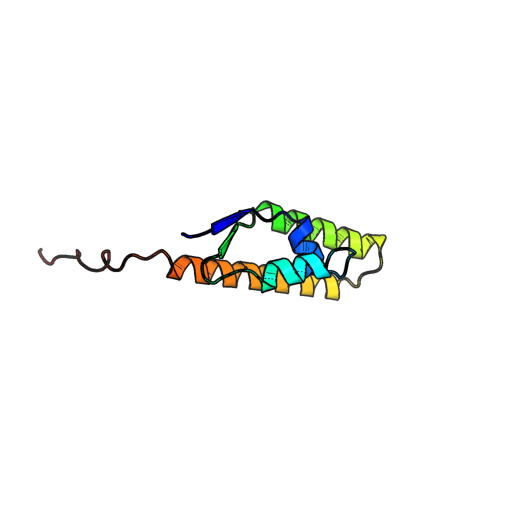? 7.231 16.271 49.789 1.00 41.44 101 LEU A N 1
ATOM 785 C CA . LEU A 1 101 ? 8.211 16.224 50.896 1.00 41.44 101 LEU A CA 1
ATOM 786 C C . LEU A 1 101 ? 9.623 16.056 50.330 1.00 41.44 101 LEU A C 1
ATOM 788 O O . LEU A 1 101 ? 9.844 15.096 49.563 1.00 41.44 101 LEU A O 1
#